Protein AF-A0A2M7DKT1-F1 (afdb_monomer_lite)

Organism: NCBI:txid1974560

Foldseek 3Di:
DFDDPDPVLQVQFPLVVFPFNDVVCVVVVVGSLFRHAAAPDDGDPVDDFPRVVGPSCVVVVPDDTPCNHPPRDDD

Structure (mmCIF, N/CA/C/O backbone):
data_AF-A0A2M7DKT1-F1
#
_entry.id   AF-A0A2M7DKT1-F1
#
loop_
_atom_site.group_PDB
_atom_site.id
_atom_site.type_symbol
_atom_site.label_atom_id
_atom_site.label_alt_id
_atom_site.label_comp_id
_atom_site.label_asym_id
_atom_site.label_entity_id
_atom_site.label_seq_id
_atom_site.pdbx_PDB_ins_code
_atom_site.Cartn_x
_atom_site.Cartn_y
_atom_site.Cartn_z
_atom_site.occupancy
_atom_site.B_iso_or_equiv
_atom_site.auth_seq_id
_atom_site.auth_comp_id
_atom_site.auth_asym_id
_atom_site.auth_atom_id
_atom_site.pdbx_PDB_model_num
ATOM 1 N N . MET A 1 1 ? -16.312 4.376 2.399 1.00 72.19 1 MET A N 1
ATOM 2 C CA . MET A 1 1 ? -15.660 5.569 2.996 1.00 72.19 1 MET A CA 1
ATOM 3 C C . MET A 1 1 ? -14.168 5.317 3.126 1.00 72.19 1 MET A C 1
ATOM 5 O O . MET A 1 1 ? -13.783 4.187 3.397 1.00 72.19 1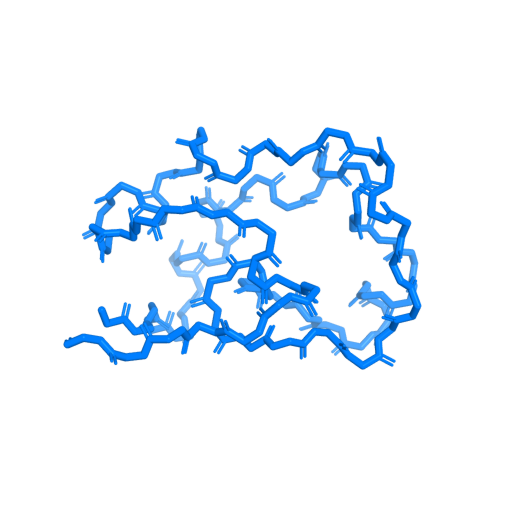 MET A O 1
ATOM 9 N N . LYS A 1 2 ? -13.331 6.345 2.937 1.00 82.50 2 LYS A N 1
ATOM 10 C CA . LYS A 1 2 ? -11.882 6.235 3.181 1.00 82.50 2 LYS A CA 1
ATOM 11 C C . LYS A 1 2 ? -11.632 6.013 4.685 1.00 82.50 2 LYS A C 1
ATOM 13 O O . LYS A 1 2 ? -12.211 6.761 5.474 1.00 82.50 2 LYS A O 1
ATOM 18 N N . PRO A 1 3 ? -10.785 5.052 5.101 1.00 85.06 3 PRO A N 1
ATOM 19 C CA . PRO A 1 3 ? -10.467 4.853 6.510 1.00 85.06 3 PRO A CA 1
ATOM 20 C C . PRO A 1 3 ? -9.807 6.079 7.124 1.00 85.06 3 PRO A C 1
ATOM 22 O O . PRO A 1 3 ? -9.013 6.760 6.467 1.00 85.06 3 PRO A O 1
ATOM 25 N N . ILE A 1 4 ? -10.087 6.325 8.403 1.00 87.75 4 ILE A N 1
ATOM 26 C CA . ILE A 1 4 ? -9.449 7.384 9.197 1.00 87.75 4 ILE A CA 1
ATOM 27 C C . ILE A 1 4 ? -7.934 7.137 9.275 1.00 87.75 4 ILE A C 1
ATOM 29 O O . ILE A 1 4 ? -7.490 5.994 9.377 1.00 87.75 4 ILE A O 1
ATOM 33 N N . ASP A 1 5 ? -7.142 8.210 9.227 1.00 87.94 5 ASP A N 1
ATOM 34 C CA . ASP A 1 5 ? -5.694 8.137 9.441 1.00 87.94 5 ASP A CA 1
ATOM 35 C C . ASP A 1 5 ? -5.440 8.110 10.941 1.00 87.94 5 ASP A C 1
ATOM 37 O O . ASP A 1 5 ? -5.398 9.148 11.599 1.00 87.94 5 ASP A O 1
ATOM 41 N N . SER A 1 6 ? -5.398 6.912 11.507 1.00 90.00 6 SER A N 1
ATOM 42 C CA . SER A 1 6 ? -5.187 6.721 12.934 1.00 90.00 6 SER A CA 1
ATOM 43 C C . SER A 1 6 ? -4.069 5.723 13.170 1.00 90.00 6 SER A C 1
ATOM 45 O O . SER A 1 6 ? -3.833 4.807 12.377 1.00 90.00 6 SER A O 1
ATOM 47 N N . GLN A 1 7 ? -3.404 5.871 14.313 1.00 90.44 7 GLN A N 1
ATOM 48 C CA 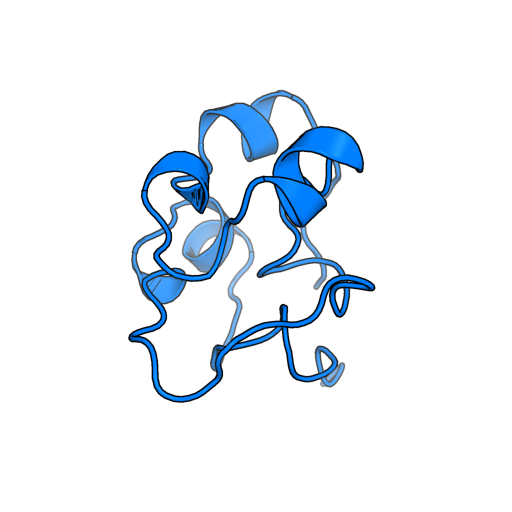. GLN A 1 7 ? -2.405 4.910 14.762 1.00 90.44 7 GLN A CA 1
ATOM 49 C C . GLN A 1 7 ? -2.996 3.497 14.883 1.00 90.44 7 GLN A C 1
ATOM 51 O O . GLN A 1 7 ? -2.329 2.527 14.538 1.00 90.44 7 GLN A O 1
ATOM 56 N N . GLU A 1 8 ? -4.261 3.382 15.293 1.00 91.12 8 GLU A N 1
ATOM 57 C CA . GLU A 1 8 ? -4.985 2.111 15.341 1.00 91.12 8 GLU A CA 1
ATOM 58 C C . GLU A 1 8 ? -5.061 1.442 13.959 1.00 91.12 8 GLU A C 1
ATOM 60 O O . GLU A 1 8 ? -4.643 0.294 13.805 1.00 91.12 8 GLU A O 1
ATOM 65 N N . ASN A 1 9 ? -5.521 2.169 12.935 1.00 89.81 9 ASN A N 1
ATOM 66 C CA . ASN A 1 9 ? -5.612 1.633 11.577 1.00 89.81 9 ASN A CA 1
ATOM 67 C C . ASN A 1 9 ? -4.229 1.289 11.018 1.00 89.81 9 ASN A C 1
ATOM 69 O O . ASN A 1 9 ? -4.067 0.260 10.363 1.00 89.81 9 ASN A O 1
ATOM 73 N N . LEU A 1 10 ? -3.216 2.114 11.297 1.00 88.56 10 LEU A N 1
ATOM 74 C CA . LEU A 1 10 ? -1.838 1.850 10.880 1.00 88.56 10 LEU A CA 1
ATOM 75 C C . LEU A 1 10 ? -1.292 0.550 11.485 1.00 88.56 10 LEU A C 1
ATOM 77 O O . LEU A 1 10 ? -0.655 -0.219 10.767 1.00 88.56 10 LEU A O 1
ATOM 81 N N . ILE A 1 11 ? -1.570 0.281 12.766 1.00 89.50 11 ILE A N 1
ATOM 82 C CA . ILE A 1 11 ? -1.138 -0.943 13.463 1.00 89.50 11 ILE A CA 1
ATOM 83 C C . ILE A 1 11 ? -1.859 -2.182 12.922 1.00 89.50 11 ILE A C 1
ATOM 85 O O . ILE A 1 11 ? -1.232 -3.224 12.740 1.00 89.50 1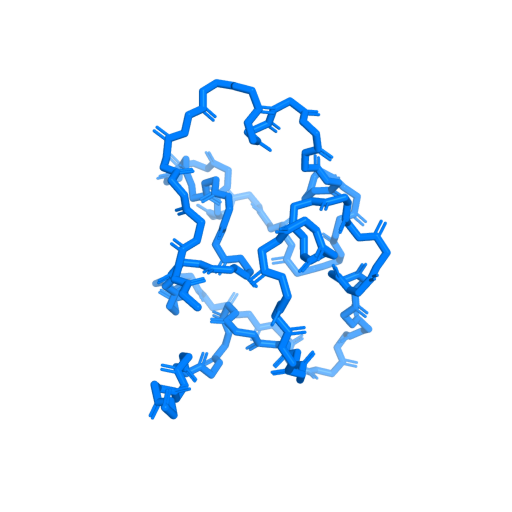1 ILE A O 1
ATOM 89 N N . LYS A 1 12 ? -3.161 -2.078 12.628 1.00 89.31 12 LYS A N 1
ATOM 90 C CA . LYS A 1 12 ? -3.946 -3.177 12.036 1.00 89.31 12 LYS A CA 1
ATOM 91 C C . LYS A 1 12 ? -3.524 -3.500 10.599 1.00 89.31 12 LYS A C 1
ATOM 93 O O . LYS A 1 12 ? -3.840 -4.570 10.079 1.00 89.31 12 LYS A O 1
ATOM 98 N N . CYS A 1 13 ? -2.843 -2.574 9.928 1.00 87.25 13 CYS A N 1
ATOM 99 C CA . CYS A 1 13 ? -2.563 -2.688 8.511 1.00 87.25 13 CYS A CA 1
ATOM 100 C C . CYS A 1 13 ? -1.455 -3.705 8.208 1.00 87.25 13 CYS A C 1
ATOM 102 O O . CYS A 1 13 ? -0.336 -3.622 8.706 1.00 87.25 13 CYS A O 1
ATOM 104 N N . ILE A 1 14 ? -1.715 -4.606 7.260 1.00 89.56 14 ILE A N 1
ATOM 105 C CA . ILE A 1 14 ? -0.732 -5.604 6.801 1.00 89.56 14 ILE A CA 1
ATOM 106 C C . ILE A 1 14 ? 0.181 -5.091 5.673 1.00 89.56 14 ILE A C 1
ATOM 108 O O . ILE A 1 14 ? 0.846 -5.877 4.996 1.00 89.56 14 ILE A O 1
ATOM 112 N N . CYS A 1 15 ? 0.233 -3.770 5.453 1.00 85.50 15 CYS A N 1
ATOM 113 C CA . CYS A 1 15 ? 0.973 -3.144 4.350 1.00 85.50 15 CYS A CA 1
ATOM 114 C C . CYS A 1 15 ? 2.455 -3.534 4.325 1.00 85.50 15 CYS A C 1
ATOM 116 O O . CYS A 1 15 ? 3.004 -3.696 3.244 1.00 85.50 15 CYS A O 1
ATOM 118 N N . GLY A 1 16 ? 3.085 -3.774 5.481 1.00 84.50 16 GLY A N 1
ATOM 119 C CA . GLY A 1 16 ? 4.482 -4.221 5.550 1.00 84.50 16 GLY A CA 1
ATOM 120 C C . GLY A 1 16 ? 4.768 -5.565 4.863 1.00 84.50 16 GLY A C 1
ATOM 121 O O . GLY A 1 16 ? 5.925 -5.850 4.577 1.00 84.50 16 GLY A O 1
ATOM 122 N N . ARG A 1 17 ? 3.738 -6.375 4.582 1.00 88.81 17 ARG A N 1
ATOM 123 C CA . ARG A 1 17 ? 3.831 -7.642 3.830 1.00 88.81 17 ARG A CA 1
ATOM 124 C C . ARG A 1 17 ? 3.313 -7.522 2.395 1.00 88.81 17 ARG A C 1
ATOM 126 O O . ARG A 1 17 ? 3.294 -8.505 1.663 1.00 88.81 17 ARG A O 1
ATOM 133 N N . CYS A 1 18 ? 2.836 -6.344 2.000 1.00 91.25 18 CYS A N 1
ATOM 134 C CA . CYS A 1 18 ? 2.239 -6.135 0.692 1.00 91.25 18 CYS A CA 1
ATOM 135 C C . CYS A 1 18 ? 3.335 -6.101 -0.386 1.00 91.25 18 CYS A C 1
ATOM 137 O O . CYS A 1 18 ? 4.239 -5.274 -0.282 1.00 91.25 18 CYS A O 1
ATOM 139 N N . PRO A 1 19 ? 3.239 -6.904 -1.462 1.00 90.75 19 PRO A N 1
ATOM 140 C CA . PRO A 1 19 ? 4.218 -6.886 -2.557 1.00 90.75 19 PRO A CA 1
ATOM 141 C C . PRO A 1 19 ? 4.310 -5.543 -3.303 1.00 90.75 19 PRO A C 1
ATOM 143 O O . PRO A 1 19 ? 5.280 -5.294 -4.025 1.00 90.75 19 PRO A O 1
ATOM 146 N N . LEU A 1 20 ? 3.279 -4.705 -3.147 1.00 91.12 20 LEU A N 1
ATOM 147 C CA . LEU A 1 20 ? 3.190 -3.345 -3.680 1.00 91.12 20 LEU A CA 1
ATOM 148 C C . LEU A 1 20 ? 3.738 -2.287 -2.710 1.00 91.12 20 LEU A C 1
ATOM 150 O O . LEU A 1 20 ? 3.886 -1.140 -3.104 1.00 91.12 20 LEU A O 1
ATOM 154 N N . TYR A 1 21 ? 4.010 -2.622 -1.446 1.00 91.31 21 TYR A N 1
ATOM 155 C CA . TYR A 1 21 ? 4.561 -1.666 -0.487 1.00 91.31 21 TYR A CA 1
ATOM 156 C C . TYR A 1 21 ? 6.087 -1.680 -0.569 1.00 91.31 21 TYR A C 1
ATOM 158 O O . TYR A 1 21 ? 6.755 -2.552 -0.016 1.00 91.31 21 TYR A O 1
ATOM 166 N N . THR A 1 22 ? 6.625 -0.719 -1.313 1.00 91.31 22 THR A N 1
ATOM 167 C CA . THR A 1 22 ? 8.057 -0.610 -1.616 1.00 91.31 22 THR A CA 1
ATOM 168 C C . THR A 1 22 ? 8.759 0.386 -0.693 1.00 91.31 22 THR A C 1
ATOM 170 O O . THR A 1 22 ? 8.123 1.096 0.094 1.00 91.31 22 THR A O 1
ATOM 173 N N . ASP A 1 23 ? 10.081 0.506 -0.829 1.00 92.19 23 ASP A N 1
ATOM 174 C CA . ASP A 1 23 ? 10.865 1.507 -0.100 1.00 92.19 23 ASP A CA 1
ATOM 175 C C . ASP A 1 23 ? 10.444 2.947 -0.419 1.00 92.19 23 ASP A C 1
ATOM 177 O O . ASP A 1 23 ? 10.528 3.813 0.451 1.00 92.19 23 ASP A O 1
ATOM 181 N N . CYS A 1 24 ? 9.895 3.208 -1.613 1.00 92.44 24 CYS A N 1
ATOM 182 C CA . CYS A 1 24 ? 9.329 4.518 -1.937 1.00 92.44 24 CYS A CA 1
ATOM 183 C C . CYS A 1 24 ? 8.138 4.850 -1.024 1.00 92.44 24 CYS A C 1
ATOM 185 O O . CYS A 1 24 ? 8.097 5.925 -0.421 1.00 92.44 24 CYS A O 1
ATOM 187 N N . ASN A 1 25 ? 7.197 3.912 -0.866 1.00 91.44 25 ASN A N 1
ATOM 188 C CA . ASN A 1 25 ? 6.028 4.097 -0.002 1.00 91.44 25 ASN A CA 1
ATOM 189 C C . ASN A 1 25 ? 6.456 4.249 1.464 1.00 91.44 25 ASN A C 1
ATOM 191 O O . ASN A 1 25 ? 5.931 5.101 2.182 1.00 91.44 25 ASN A O 1
ATOM 195 N N . ARG A 1 26 ? 7.458 3.465 1.889 1.00 88.62 26 ARG A N 1
ATOM 196 C CA . ARG A 1 26 ? 8.046 3.540 3.233 1.00 88.62 26 ARG A CA 1
ATOM 197 C C . ARG A 1 26 ? 8.687 4.902 3.502 1.00 88.62 26 ARG A C 1
ATOM 199 O O . ARG A 1 26 ? 8.415 5.496 4.542 1.00 88.62 26 ARG A O 1
ATOM 206 N N . GLY A 1 27 ? 9.491 5.415 2.570 1.00 89.81 27 GLY A N 1
ATOM 207 C CA . GLY A 1 27 ? 10.150 6.719 2.687 1.00 89.81 27 GLY A CA 1
ATOM 208 C C . GLY A 1 27 ? 9.163 7.886 2.725 1.00 89.81 27 GLY A C 1
ATOM 209 O O . GLY A 1 27 ? 9.356 8.837 3.479 1.00 89.81 27 GLY A O 1
ATOM 210 N N . LYS A 1 28 ? 8.057 7.780 1.978 1.00 89.75 28 LYS A N 1
ATOM 211 C CA . LYS A 1 28 ? 6.968 8.769 1.977 1.00 89.75 28 LYS A CA 1
ATOM 212 C C . LYS A 1 28 ? 5.947 8.573 3.101 1.00 89.75 28 LYS A C 1
ATOM 214 O O . LYS A 1 28 ? 5.007 9.355 3.195 1.00 89.75 28 LYS A O 1
ATOM 219 N N . LYS A 1 29 ? 6.131 7.554 3.951 1.00 86.94 29 LYS A N 1
ATOM 220 C CA . LYS A 1 29 ? 5.208 7.182 5.034 1.00 86.94 29 LYS A CA 1
ATOM 221 C C . LYS A 1 29 ? 3.762 7.035 4.543 1.00 86.94 29 LYS A C 1
ATOM 223 O O . LYS A 1 29 ? 2.826 7.452 5.217 1.00 86.94 29 LYS A O 1
ATOM 228 N N . GLU A 1 30 ? 3.580 6.427 3.370 1.00 87.19 30 GLU A N 1
ATOM 229 C CA . GLU A 1 30 ? 2.266 6.165 2.774 1.00 87.19 30 GLU A CA 1
ATOM 230 C C . GLU A 1 30 ? 1.555 5.000 3.493 1.00 87.19 30 GLU A C 1
ATOM 232 O O . GLU A 1 30 ? 1.401 3.893 2.972 1.00 87.19 30 GLU A O 1
ATOM 237 N N . GLY A 1 31 ? 1.136 5.244 4.733 1.00 82.69 31 GLY A N 1
ATOM 238 C CA . GLY A 1 31 ? 0.287 4.339 5.497 1.00 82.69 31 GLY A CA 1
ATOM 239 C C . GLY A 1 31 ? -1.133 4.300 4.937 1.00 82.69 31 GLY A C 1
ATOM 240 O O . GLY A 1 31 ? -1.615 5.278 4.369 1.00 82.69 31 GLY A O 1
ATOM 241 N N . LEU A 1 32 ? -1.807 3.150 5.058 1.00 86.50 32 LEU A N 1
ATOM 242 C CA . LEU A 1 32 ? -3.185 2.953 4.574 1.00 86.50 32 LEU A CA 1
ATOM 243 C C . LEU A 1 32 ? -3.383 3.313 3.083 1.00 86.50 32 LEU A C 1
ATOM 245 O O . LEU A 1 32 ? -4.505 3.545 2.633 1.00 86.50 32 LEU A O 1
ATOM 249 N N . PHE A 1 33 ? -2.304 3.370 2.296 1.00 85.69 33 PHE A N 1
ATOM 250 C CA . PHE A 1 33 ? -2.326 3.814 0.898 1.00 85.69 33 PHE A CA 1
ATOM 251 C C . PHE A 1 33 ? -3.201 2.925 0.014 1.00 85.69 33 PHE A C 1
ATOM 253 O O . PHE A 1 33 ? -3.817 3.380 -0.937 1.00 85.69 33 PHE A O 1
ATOM 260 N N . CYS A 1 34 ? -3.357 1.656 0.377 1.00 84.69 34 CYS A N 1
ATOM 261 C CA . CYS A 1 34 ? -4.301 0.769 -0.279 1.00 84.69 34 CYS A CA 1
ATOM 262 C C . CYS A 1 34 ? -5.770 1.047 0.058 1.00 84.69 34 CYS A C 1
ATOM 264 O O . CYS A 1 34 ? -6.607 0.263 -0.352 1.00 84.69 34 CYS A O 1
ATOM 266 N N . ALA A 1 35 ? -6.097 2.080 0.827 1.00 82.69 35 ALA A N 1
ATOM 267 C CA . ALA A 1 35 ? -7.458 2.348 1.275 1.00 82.69 35 ALA A CA 1
ATOM 268 C C . ALA A 1 35 ? -7.804 3.843 1.379 1.00 82.69 35 ALA A C 1
ATOM 270 O O . ALA A 1 35 ? -8.965 4.178 1.596 1.00 82.69 35 ALA A O 1
ATOM 271 N N . ARG A 1 36 ? -6.836 4.754 1.205 1.00 82.38 36 ARG A N 1
ATOM 272 C CA . ARG A 1 36 ? -7.061 6.208 1.307 1.00 82.38 36 ARG A CA 1
ATOM 273 C C . ARG A 1 36 ? -6.825 6.975 0.013 1.00 82.38 36 ARG A C 1
ATOM 275 O O . ARG A 1 36 ? -7.611 7.865 -0.311 1.00 82.38 36 ARG A O 1
ATOM 282 N N . GLN A 1 37 ? -5.743 6.674 -0.699 1.00 81.31 37 GLN A N 1
ATOM 283 C CA . GLN A 1 37 ? -5.319 7.461 -1.852 1.00 81.31 37 GLN A CA 1
ATOM 284 C C . GLN A 1 37 ? -4.467 6.643 -2.813 1.00 81.31 37 GLN A C 1
ATOM 286 O O . GLN A 1 37 ? -3.739 5.742 -2.400 1.00 81.31 37 GLN A O 1
ATOM 291 N N . LYS A 1 38 ? -4.486 7.039 -4.085 1.00 88.94 38 LYS A N 1
ATOM 292 C CA . LYS A 1 38 ? -3.519 6.554 -5.063 1.00 88.94 38 LYS A CA 1
ATOM 293 C C . LYS A 1 38 ? -2.104 6.926 -4.607 1.00 88.94 38 LYS A C 1
ATOM 295 O O . LYS A 1 38 ? -1.861 8.048 -4.168 1.00 88.94 38 LYS A O 1
ATOM 300 N N . SER A 1 39 ? -1.180 5.978 -4.706 1.00 90.44 39 SER A N 1
ATOM 301 C CA . SER A 1 39 ? 0.225 6.201 -4.386 1.00 90.44 39 SER A CA 1
ATOM 302 C C . SER A 1 39 ? 0.864 7.138 -5.403 1.00 90.44 39 SER A C 1
ATOM 304 O O . SER A 1 39 ? 0.596 7.046 -6.603 1.00 90.44 39 SER A O 1
ATOM 306 N N . VAL A 1 40 ? 1.760 8.004 -4.931 1.00 90.50 40 VAL A N 1
ATOM 307 C CA . VAL A 1 40 ? 2.637 8.787 -5.814 1.00 90.50 40 VAL A CA 1
ATOM 308 C C . VAL A 1 40 ? 3.908 8.018 -6.195 1.00 90.50 40 VAL A C 1
ATOM 310 O O . VAL A 1 40 ? 4.753 8.539 -6.922 1.00 90.50 40 VAL A O 1
ATOM 313 N N . CYS A 1 41 ? 4.092 6.810 -5.663 1.00 91.25 41 CYS A N 1
ATOM 314 C CA . CYS A 1 41 ? 5.178 5.912 -6.028 1.00 91.25 41 CYS A CA 1
ATOM 315 C C . CYS A 1 41 ? 4.790 5.045 -7.235 1.00 91.25 41 CYS A C 1
ATOM 317 O O . CYS A 1 41 ? 3.621 4.686 -7.389 1.00 91.25 41 CYS A O 1
ATOM 319 N N . PRO A 1 42 ? 5.758 4.664 -8.085 1.00 90.44 42 PRO A N 1
ATOM 320 C CA . PRO A 1 42 ? 5.515 3.698 -9.147 1.00 90.44 42 PRO A CA 1
ATOM 321 C C . PRO A 1 42 ? 5.242 2.316 -8.541 1.00 90.44 42 PRO A C 1
ATOM 323 O O . PRO A 1 42 ? 6.051 1.797 -7.772 1.00 90.44 42 PRO A O 1
ATOM 326 N N . LEU A 1 43 ? 4.099 1.725 -8.889 1.00 90.75 43 LEU A N 1
ATOM 327 C CA . LEU A 1 43 ? 3.655 0.421 -8.398 1.00 90.75 43 LEU A CA 1
ATOM 328 C C . LEU A 1 43 ? 3.470 -0.557 -9.558 1.00 90.75 43 LEU A C 1
ATOM 330 O O . LEU A 1 43 ? 2.966 -0.191 -10.618 1.00 90.75 43 LEU A O 1
ATOM 334 N N . ASP A 1 44 ? 3.839 -1.813 -9.327 1.00 90.19 44 ASP A N 1
ATOM 335 C CA . ASP A 1 44 ? 3.721 -2.892 -10.306 1.00 90.19 44 ASP A CA 1
ATOM 336 C C . ASP A 1 44 ? 2.355 -3.583 -10.192 1.00 90.19 44 ASP A C 1
ATOM 338 O O . ASP A 1 44 ? 2.130 -4.412 -9.310 1.00 90.19 44 ASP A O 1
ATOM 342 N N . ASN A 1 45 ? 1.434 -3.246 -11.095 1.00 85.62 45 ASN A N 1
ATOM 343 C CA . ASN A 1 45 ? 0.068 -3.773 -11.093 1.00 85.62 45 ASN A CA 1
ATOM 344 C C . ASN A 1 45 ? -0.039 -5.263 -11.466 1.00 85.62 45 ASN A C 1
ATOM 346 O O . ASN A 1 45 ? -1.135 -5.814 -11.370 1.00 85.62 45 ASN A O 1
ATOM 350 N N . THR A 1 46 ? 1.063 -5.916 -11.847 1.00 88.75 46 THR A N 1
ATOM 351 C CA . THR A 1 46 ? 1.095 -7.365 -12.085 1.00 88.75 46 THR A CA 1
ATOM 352 C C . THR A 1 46 ? 1.170 -8.162 -10.782 1.00 88.75 46 THR A C 1
ATOM 354 O O . THR A 1 46 ? 0.836 -9.347 -10.753 1.00 88.75 46 THR A O 1
ATOM 357 N N . LYS A 1 47 ? 1.560 -7.520 -9.672 1.00 90.25 47 LYS A N 1
ATOM 358 C CA . LYS A 1 47 ? 1.658 -8.176 -8.367 1.00 90.25 47 LYS A CA 1
ATOM 359 C C . LYS A 1 47 ? 0.288 -8.386 -7.728 1.00 90.25 47 LYS A C 1
ATOM 361 O O . LYS A 1 47 ? -0.626 -7.573 -7.858 1.00 90.25 47 LYS A O 1
ATOM 366 N N . MET A 1 48 ? 0.169 -9.463 -6.957 1.00 88.06 48 MET A N 1
ATOM 367 C CA . MET A 1 48 ? -1.014 -9.769 -6.150 1.00 88.06 48 MET A CA 1
ATOM 368 C C . MET A 1 48 ? -1.293 -8.670 -5.110 1.00 88.06 48 MET A C 1
ATOM 370 O O . MET A 1 48 ? -0.425 -8.309 -4.313 1.00 88.06 48 MET A O 1
ATOM 374 N N . CYS A 1 49 ? -2.540 -8.192 -5.069 1.00 88.44 49 CYS A N 1
ATOM 375 C CA . CYS A 1 49 ? -3.042 -7.343 -3.993 1.00 88.44 49 CYS A CA 1
ATOM 376 C C . CYS A 1 49 ? -3.551 -8.201 -2.829 1.00 88.44 49 CYS A C 1
ATOM 378 O O . CYS A 1 49 ? -4.436 -9.033 -3.006 1.00 88.44 49 CYS A O 1
ATOM 380 N N . ILE A 1 50 ? -3.028 -7.955 -1.626 1.00 90.94 50 ILE A N 1
ATOM 381 C CA . ILE A 1 50 ? -3.427 -8.670 -0.399 1.00 90.94 50 ILE A CA 1
ATOM 382 C C . ILE A 1 50 ? -4.369 -7.853 0.496 1.00 90.94 50 ILE A C 1
ATOM 384 O O . ILE A 1 50 ? -4.667 -8.245 1.618 1.00 90.94 50 ILE A O 1
ATOM 388 N N . CYS A 1 51 ? -4.817 -6.683 0.039 1.00 87.50 51 CYS A N 1
ATOM 389 C CA . CYS A 1 51 ? -5.502 -5.717 0.897 1.00 87.50 51 CYS A CA 1
ATOM 390 C C . CYS A 1 51 ? -6.879 -6.188 1.375 1.00 87.50 51 CYS A C 1
ATOM 392 O O . CYS A 1 51 ? -7.300 -5.745 2.434 1.00 87.50 51 CYS A O 1
ATOM 394 N N . GLY A 1 52 ? -7.528 -7.118 0.665 1.00 87.38 52 GLY A N 1
ATOM 395 C CA . GLY A 1 52 ? -8.783 -7.734 1.114 1.00 87.38 52 GLY A CA 1
ATOM 396 C C . GLY A 1 52 ? -8.648 -8.579 2.388 1.00 87.38 52 GLY A C 1
ATOM 397 O O . GLY A 1 52 ? -9.642 -8.833 3.048 1.00 87.38 52 GLY A O 1
ATOM 398 N N . ALA A 1 53 ? -7.428 -8.975 2.772 1.00 89.56 53 ALA A N 1
ATOM 399 C CA . ALA A 1 53 ? -7.156 -9.652 4.044 1.00 89.56 53 ALA A CA 1
ATOM 400 C C . ALA A 1 53 ? -6.815 -8.675 5.189 1.00 89.56 53 ALA A C 1
ATOM 402 O O . ALA A 1 53 ? -6.485 -9.098 6.295 1.00 89.56 53 ALA A O 1
ATOM 403 N N . CYS A 1 54 ? -6.814 -7.365 4.925 1.00 89.56 54 CYS A N 1
ATOM 404 C CA . CYS A 1 54 ? -6.502 -6.351 5.923 1.00 89.56 54 CYS A CA 1
ATOM 405 C C . CYS A 1 54 ? -7.740 -6.061 6.790 1.00 89.56 54 CYS A C 1
ATOM 407 O O . CYS A 1 54 ? -8.773 -5.713 6.221 1.00 89.56 54 CYS A O 1
ATOM 409 N N . PRO A 1 55 ? -7.648 -6.072 8.133 1.00 91.12 55 PRO A N 1
ATOM 410 C CA . PRO A 1 55 ? -8.771 -5.691 8.996 1.00 91.12 55 PRO A CA 1
ATOM 411 C C . PRO A 1 55 ? -9.340 -4.304 8.670 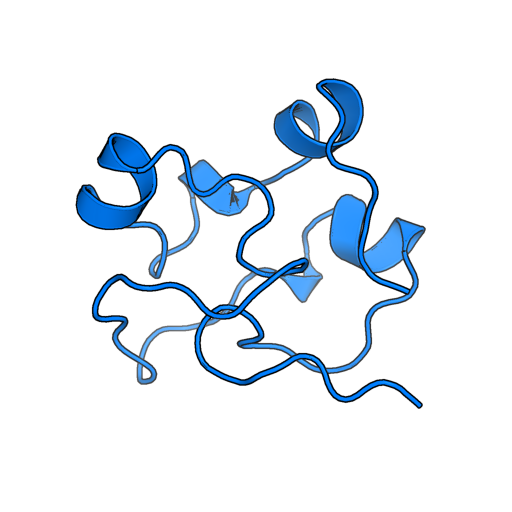1.00 91.12 55 PRO A C 1
ATOM 413 O O . PRO A 1 55 ? -10.549 -4.121 8.646 1.00 91.12 55 PRO A O 1
ATOM 416 N N . VAL A 1 56 ? -8.480 -3.343 8.303 1.00 90.06 56 VAL A N 1
ATOM 417 C CA . VAL A 1 56 ? -8.909 -1.993 7.893 1.00 90.06 56 VAL A CA 1
ATOM 418 C C . VAL A 1 56 ? -9.817 -2.033 6.659 1.00 90.06 56 VAL A C 1
ATOM 420 O O . VAL A 1 56 ? -10.718 -1.207 6.542 1.00 90.06 56 VAL A O 1
ATOM 423 N N . TYR A 1 57 ? -9.594 -2.970 5.734 1.00 88.56 57 TYR A N 1
ATOM 424 C CA . TYR A 1 57 ? -10.429 -3.120 4.542 1.00 88.56 57 TYR A CA 1
ATOM 425 C C . TYR A 1 57 ? -11.847 -3.559 4.920 1.00 88.56 57 TYR A C 1
ATOM 427 O O . TYR A 1 57 ? -12.814 -2.945 4.468 1.00 88.56 57 TYR A O 1
ATOM 435 N N . ASP A 1 58 ? -11.950 -4.581 5.771 1.00 87.56 58 ASP A N 1
ATOM 436 C CA . ASP A 1 58 ? -13.217 -5.166 6.216 1.00 87.56 58 ASP A CA 1
ATOM 437 C C . ASP A 1 58 ? -14.006 -4.204 7.120 1.00 87.56 58 ASP A C 1
ATOM 439 O O . ASP A 1 58 ? -15.155 -3.869 6.828 1.00 87.56 58 ASP A O 1
ATOM 443 N N . GLU A 1 59 ? -13.351 -3.635 8.139 1.00 90.31 59 GLU A N 1
ATOM 444 C CA . GLU A 1 59 ? -13.961 -2.689 9.087 1.00 90.31 59 GLU A CA 1
ATOM 445 C C . GLU A 1 59 ? -14.5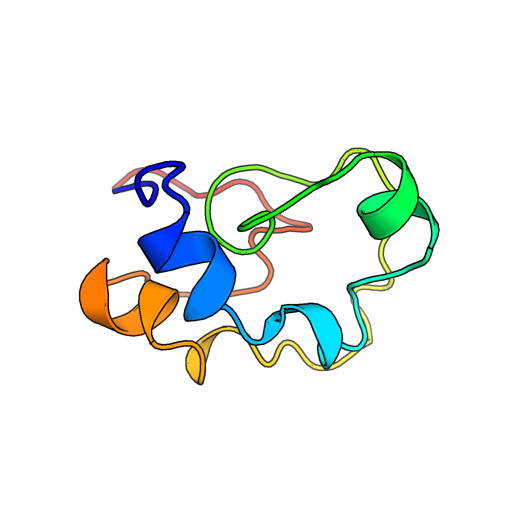12 -1.432 8.389 1.00 90.31 59 GLU A C 1
ATOM 447 O O . GLU A 1 59 ? -15.522 -0.868 8.815 1.00 90.31 59 GLU A O 1
ATOM 452 N N . ASN A 1 60 ? -13.882 -0.999 7.290 1.00 85.88 60 ASN A N 1
ATOM 453 C CA . ASN A 1 60 ? -14.319 0.162 6.506 1.00 85.88 60 ASN A CA 1
ATOM 454 C C . ASN A 1 60 ? -15.186 -0.211 5.295 1.00 85.88 60 ASN A C 1
ATOM 456 O O . ASN A 1 60 ? -15.520 0.669 4.494 1.00 85.88 60 ASN A O 1
ATOM 460 N N . LYS A 1 61 ? -15.564 -1.491 5.170 1.00 87.31 61 LYS A N 1
ATOM 461 C CA . LYS A 1 61 ? -16.438 -2.025 4.115 1.00 87.31 61 LYS A CA 1
ATOM 462 C C . LYS A 1 61 ? -15.980 -1.609 2.717 1.00 87.31 61 LYS A C 1
ATOM 464 O O . LYS A 1 61 ? -16.778 -1.167 1.889 1.00 87.31 61 LYS A O 1
ATOM 469 N N . LEU A 1 62 ? -14.673 -1.679 2.476 1.00 85.00 62 LEU A N 1
ATOM 470 C CA . LEU A 1 62 ? -14.119 -1.382 1.161 1.00 85.00 62 LEU A CA 1
ATOM 471 C C . LEU A 1 62 ? -14.532 -2.481 0.178 1.00 85.00 62 LEU A C 1
ATOM 473 O O . LEU A 1 62 ? -14.663 -3.643 0.550 1.00 85.00 62 LEU A O 1
ATOM 477 N N . ALA A 1 63 ? -14.734 -2.112 -1.084 1.00 84.62 63 ALA A N 1
ATOM 478 C CA . ALA A 1 63 ? -15.091 -3.047 -2.144 1.00 84.62 63 ALA A CA 1
ATOM 479 C C . ALA A 1 63 ? -14.180 -2.842 -3.355 1.00 84.62 63 ALA A C 1
ATOM 481 O O . ALA A 1 63 ? -13.984 -1.717 -3.812 1.00 84.62 63 ALA A O 1
ATOM 482 N N . GLY A 1 64 ? -13.619 -3.933 -3.879 1.00 86.00 64 GLY A N 1
ATOM 483 C CA . GLY A 1 64 ? -12.620 -3.905 -4.949 1.00 86.00 64 GLY A CA 1
ATOM 484 C C . GLY A 1 64 ? -11.193 -4.062 -4.422 1.00 86.00 64 GLY A C 1
ATOM 485 O O . GLY A 1 64 ? -10.949 -4.736 -3.425 1.00 86.00 64 GLY A O 1
ATOM 486 N N . GLY A 1 65 ? -10.214 -3.477 -5.100 1.00 86.94 65 GLY A N 1
ATOM 487 C CA . GLY A 1 65 ? -8.813 -3.620 -4.719 1.00 86.94 65 GLY A CA 1
ATOM 488 C C . GLY A 1 65 ? -7.907 -2.740 -5.558 1.00 86.94 65 GLY A C 1
ATOM 489 O O . GLY A 1 65 ? -8.367 -1.995 -6.421 1.00 86.94 65 GLY A O 1
ATOM 490 N N . TYR A 1 66 ? -6.600 -2.839 -5.313 1.00 88.88 66 TYR A N 1
ATOM 491 C CA . TYR A 1 66 ? -5.598 -2.033 -6.017 1.00 88.88 66 TYR A CA 1
ATOM 492 C C . TYR A 1 66 ? -5.829 -0.514 -5.909 1.00 88.88 66 TYR A C 1
ATOM 494 O O . TYR A 1 66 ? -5.408 0.233 -6.785 1.00 88.88 66 TYR A O 1
ATOM 502 N N . PHE A 1 67 ? -6.435 -0.031 -4.820 1.00 88.12 67 PHE A N 1
ATOM 503 C CA . PHE A 1 67 ? -6.699 1.400 -4.593 1.00 88.12 67 PHE A CA 1
ATOM 504 C C . PHE A 1 67 ? -5.434 2.260 -4.416 1.00 88.12 67 PHE A C 1
ATOM 506 O O . PHE A 1 67 ? -5.460 3.483 -4.469 1.00 88.12 67 PHE A O 1
ATOM 513 N N . CYS A 1 68 ? -4.294 1.610 -4.195 1.00 89.75 68 CYS A N 1
ATOM 514 C CA . CYS A 1 68 ? -2.994 2.264 -4.238 1.00 89.75 68 CYS A CA 1
ATOM 515 C C . CYS A 1 68 ? -2.556 2.612 -5.672 1.00 89.75 68 CYS A C 1
ATOM 517 O O . CYS A 1 68 ? -1.677 3.446 -5.853 1.00 89.75 68 CYS A O 1
ATOM 519 N N . ILE A 1 69 ? -3.159 1.984 -6.684 1.00 89.94 69 ILE A N 1
ATOM 520 C CA . ILE A 1 69 ? -2.878 2.189 -8.113 1.00 89.94 69 ILE A CA 1
ATOM 521 C C . ILE A 1 69 ? -4.044 2.920 -8.786 1.00 89.94 69 ILE A C 1
ATOM 523 O O . ILE A 1 69 ? -3.840 3.825 -9.597 1.00 89.94 69 ILE A O 1
ATOM 527 N N . LYS A 1 70 ? -5.271 2.514 -8.457 1.00 85.75 70 LYS A N 1
ATOM 528 C CA . LYS A 1 70 ? -6.531 3.063 -8.959 1.00 85.75 70 LYS A CA 1
ATOM 529 C C . LYS A 1 70 ? -7.118 4.006 -7.916 1.00 85.75 70 LYS A C 1
ATOM 531 O O . LYS A 1 70 ? -6.991 3.738 -6.731 1.00 85.75 70 LYS A O 1
ATOM 536 N N . GLU A 1 71 ? -7.777 5.082 -8.323 1.00 72.50 71 GLU A N 1
ATOM 537 C CA . GLU A 1 71 ? -8.520 5.897 -7.359 1.00 72.50 71 GLU A CA 1
ATOM 538 C C . GLU A 1 71 ? -9.671 5.100 -6.736 1.00 72.50 71 GLU A C 1
ATOM 540 O O . GLU A 1 71 ? -10.269 4.230 -7.371 1.00 72.50 71 GLU A O 1
ATOM 545 N N . ILE A 1 72 ? -9.967 5.397 -5.471 1.00 70.06 72 ILE A N 1
ATOM 546 C CA . ILE A 1 72 ? -11.160 4.883 -4.799 1.00 70.06 72 ILE A CA 1
ATOM 547 C C . ILE A 1 72 ? -12.342 5.614 -5.420 1.00 70.06 72 ILE A C 1
ATOM 549 O O . ILE A 1 72 ? -12.514 6.806 -5.178 1.00 70.06 72 ILE A O 1
ATOM 553 N N . SER A 1 73 ? -13.133 4.916 -6.231 1.00 58.69 73 SER A N 1
ATOM 554 C CA . SER A 1 73 ? -14.413 5.435 -6.701 1.00 58.69 73 SER A CA 1
ATOM 555 C C . SER A 1 73 ? -15.347 5.565 -5.499 1.00 58.69 73 SER A C 1
ATOM 557 O O . SER A 1 73 ? -15.696 4.554 -4.884 1.00 58.69 73 SER A O 1
ATOM 559 N N . GLU A 1 74 ? -15.715 6.792 -5.141 1.00 49.56 74 GLU A N 1
ATOM 560 C CA . GLU A 1 74 ? -16.811 7.031 -4.205 1.00 49.56 74 GLU A CA 1
ATOM 561 C C . GLU A 1 74 ? -18.112 6.564 -4.880 1.00 49.56 74 GLU A C 1
ATOM 563 O O . GLU A 1 74 ? -18.414 6.981 -5.997 1.00 49.56 74 GLU A O 1
ATOM 568 N N . GLN A 1 75 ? -18.812 5.624 -4.241 1.00 41.53 75 GLN A N 1
ATOM 569 C CA . GLN A 1 75 ? -20.210 5.286 -4.523 1.00 41.53 75 GLN A CA 1
ATOM 570 C C . GLN A 1 75 ? -21.056 5.891 -3.412 1.00 41.53 75 GLN A C 1
ATOM 572 O O . GLN A 1 75 ? -20.616 5.769 -2.240 1.00 41.53 75 GLN A O 1
#

InterPro domains:
  IPR020075 Uncharacterised protein family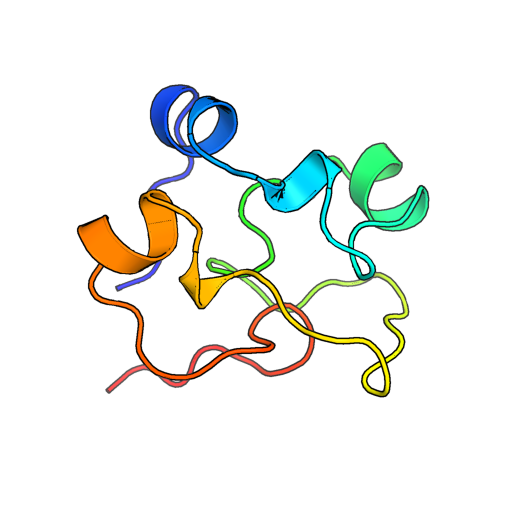 AF2234 [PF10967] (13-69)

Radius of gyration: 11.11 Å; chains: 1; bounding box: 31×19×27 Å

Sequence (75 aa):
MKPIDSQENLIKCICGRCPLYTDCNRGKKEGLFCARQKSVCPLDNTKMCICGACPVYDENKLAGGYFCIKEISEQ

pLDDT: mean 86.09, std 8.57, range [41.53, 92.44]

Secondary structure (DSSP, 8-state):
-PPP--HHHHHH--GGG-TT--HHHHHTT-TTHHHHS--SS---TTSPP-GGGSHHHHHTT--SS-TTTS-----